Protein AF-A0A800CH00-F1 (afdb_monomer_lite)

Secondary structure (DSSP, 8-state):
-HHHHHHHHHHHHHHHHHHTT-TTSHHHHHHHHHHHHHHHHHHHHHHHHTHHHHHHTT---HHHHS-HHHHHHHHHHHHHHHHHHHHHHHHHTT-HHHHHHHHHHHHHHHHHHHHHHHHS--HHHHHHHHHHHHHHHHHHHHHHHHHHH-

Foldseek 3Di:
DCLVVQLVVLVVLLVVCVVVPRSPQPLSVLVSVLSSLLRLLQVLLVCLLVLVVCLVVVPPRPSVPDDLLVSLVSSLVSLVVSLVSLLVSCVSVVLPPLQNVVSNVLSVVLNVLSVVCNVPVDSVSSVVNNVSSVVSVVVNVVSSVVSVVD

Sequence (150 aa):
NIVIGGAAGSAAVLSGGAAVNAWQTPGVLMLALLLFVWTPTHFWSLAMMYRQDYQRADMPMLPARTRMRHSAFWVMLHTAVTGLAALALGIVAGLGWLYLLPVGALTAVWLWRNGRLLADPTPLRARSLFMFSNIYLMALLLLICLTTIL

Structure (mmCIF, N/CA/C/O backbone):
data_AF-A0A800CH00-F1
#
_entry.id   AF-A0A800CH00-F1
#
loop_
_atom_site.group_PDB
_atom_site.id
_atom_site.type_symbol
_atom_site.label_atom_id
_atom_site.label_alt_id
_atom_site.label_comp_id
_atom_site.label_asym_id
_atom_site.label_entity_id
_atom_site.label_seq_id
_atom_site.pdbx_PDB_ins_code
_atom_site.Cartn_x
_atom_site.Cartn_y
_atom_site.Cartn_z
_atom_site.occupancy
_atom_site.B_iso_or_equiv
_atom_site.auth_seq_id
_atom_site.auth_comp_id
_atom_site.auth_asym_id
_atom_site.auth_atom_id
_atom_site.pdbx_PDB_model_num
ATOM 1 N N . ASN A 1 1 ? -19.200 0.385 -2.239 1.00 73.69 1 ASN A N 1
ATOM 2 C CA . ASN A 1 1 ? -18.032 0.032 -1.392 1.00 73.69 1 ASN A CA 1
ATOM 3 C C . ASN A 1 1 ? -16.763 0.486 -2.113 1.00 73.69 1 ASN A C 1
ATOM 5 O O . ASN A 1 1 ? -16.757 0.501 -3.339 1.00 73.69 1 ASN A O 1
ATOM 9 N N . ILE A 1 2 ? -15.718 0.862 -1.377 1.00 84.31 2 ILE A N 1
ATOM 10 C CA . ILE A 1 2 ? -14.489 1.467 -1.903 1.00 84.31 2 ILE A CA 1
ATOM 11 C C . ILE A 1 2 ? -13.717 0.576 -2.881 1.00 84.31 2 ILE A C 1
ATOM 13 O O . ILE A 1 2 ? -12.998 1.104 -3.709 1.00 84.31 2 ILE A O 1
ATOM 17 N N . VAL A 1 3 ? -13.905 -0.747 -2.860 1.00 81.25 3 VAL A N 1
ATOM 18 C CA . VAL A 1 3 ? -13.266 -1.662 -3.826 1.00 81.25 3 VAL A CA 1
ATOM 19 C C . VAL A 1 3 ? -13.618 -1.285 -5.274 1.00 81.25 3 VAL A C 1
ATOM 21 O O . VAL A 1 3 ? -12.741 -1.237 -6.126 1.00 81.25 3 VAL A O 1
ATOM 24 N N . ILE A 1 4 ? -14.877 -0.911 -5.539 1.00 79.50 4 ILE A N 1
ATOM 25 C CA . ILE A 1 4 ? -15.312 -0.434 -6.865 1.00 79.50 4 ILE A CA 1
ATOM 26 C C . ILE A 1 4 ? -14.663 0.923 -7.183 1.00 79.50 4 ILE A C 1
ATOM 28 O O . ILE A 1 4 ? -14.176 1.139 -8.287 1.00 79.50 4 ILE A O 1
ATOM 32 N N . GLY A 1 5 ? -14.594 1.820 -6.193 1.00 78.12 5 GLY A N 1
ATOM 33 C CA . GLY A 1 5 ? -13.894 3.101 -6.327 1.00 78.12 5 GLY A CA 1
ATOM 34 C C . GLY A 1 5 ? -12.390 2.942 -6.570 1.00 78.12 5 GLY A C 1
ATOM 35 O O . GLY A 1 5 ? -11.809 3.720 -7.315 1.00 78.12 5 GLY A O 1
ATOM 36 N N . GLY A 1 6 ? -11.764 1.905 -6.012 1.00 80.75 6 GLY A N 1
ATOM 37 C CA . GLY A 1 6 ? -10.362 1.570 -6.246 1.00 80.75 6 GLY A CA 1
ATOM 38 C C . GLY A 1 6 ? -10.098 1.097 -7.664 1.00 80.75 6 GLY A C 1
ATOM 39 O O . GLY A 1 6 ? -9.065 1.448 -8.227 1.00 80.75 6 GLY A O 1
ATOM 40 N N . ALA A 1 7 ? -11.045 0.379 -8.278 1.00 82.94 7 ALA A N 1
ATOM 41 C CA . ALA A 1 7 ? -10.944 0.034 -9.695 1.00 82.94 7 ALA A CA 1
ATOM 42 C C . ALA A 1 7 ? -10.936 1.310 -10.552 1.00 82.94 7 ALA A C 1
ATOM 44 O O . ALA A 1 7 ? -10.045 1.487 -11.380 1.00 82.94 7 ALA A O 1
ATOM 45 N N . ALA A 1 8 ? -11.841 2.254 -10.272 1.00 83.06 8 ALA A N 1
ATOM 46 C CA . ALA A 1 8 ? -11.843 3.556 -10.939 1.00 83.06 8 ALA A CA 1
ATOM 47 C C . ALA A 1 8 ? -10.549 4.355 -10.676 1.00 83.06 8 ALA A C 1
ATOM 49 O O . ALA A 1 8 ? -9.997 4.945 -11.599 1.00 83.06 8 ALA A O 1
ATOM 50 N N . GLY A 1 9 ? -10.017 4.326 -9.449 1.00 80.81 9 GLY A N 1
ATOM 51 C CA . GLY A 1 9 ? -8.752 4.983 -9.101 1.00 80.81 9 GLY A CA 1
ATOM 52 C C . GLY A 1 9 ? -7.548 4.419 -9.862 1.00 80.81 9 GLY A C 1
ATOM 53 O O . GLY A 1 9 ? -6.709 5.179 -10.342 1.00 80.81 9 GLY A O 1
ATOM 54 N N . SER A 1 10 ? -7.488 3.097 -10.048 1.00 90.19 10 SER A N 1
ATOM 55 C CA . SER A 1 10 ? -6.419 2.451 -10.823 1.00 90.19 10 SER A CA 1
ATOM 56 C C . SER A 1 10 ? -6.427 2.826 -12.309 1.00 90.19 10 SER A C 1
ATOM 58 O O . SER A 1 10 ? -5.374 2.832 -12.947 1.00 90.19 10 SER A O 1
ATOM 60 N N . ALA A 1 11 ? -7.584 3.227 -12.851 1.00 91.50 11 ALA A N 1
ATOM 61 C CA . ALA A 1 11 ? -7.696 3.670 -14.236 1.00 91.50 11 ALA A CA 1
ATOM 62 C C . ALA A 1 11 ? -6.859 4.926 -14.522 1.00 91.50 11 ALA A C 1
ATOM 64 O O . ALA A 1 11 ? -6.416 5.100 -15.651 1.00 91.50 11 ALA A O 1
ATOM 65 N N . ALA A 1 12 ? -6.564 5.763 -13.518 1.00 91.69 12 ALA A N 1
ATOM 66 C CA . ALA A 1 12 ? -5.679 6.916 -13.695 1.00 91.69 12 ALA A CA 1
ATOM 67 C C . ALA A 1 12 ? -4.267 6.502 -14.155 1.00 91.69 12 ALA A C 1
ATOM 69 O O . ALA A 1 12 ? -3.688 7.152 -15.025 1.00 91.69 12 ALA A O 1
ATOM 70 N N . VAL A 1 13 ? -3.741 5.388 -13.631 1.00 95.06 13 VAL A N 1
ATOM 71 C CA . VAL A 1 13 ? -2.444 4.830 -14.050 1.00 95.06 13 VAL A CA 1
ATOM 72 C C . VAL A 1 13 ? -2.512 4.340 -15.497 1.00 95.06 13 VAL A C 1
ATOM 74 O O . VAL A 1 13 ? -1.618 4.630 -16.290 1.00 95.06 13 VAL A O 1
ATOM 77 N N . LEU A 1 14 ? -3.596 3.648 -15.861 1.00 95.81 14 LEU A N 1
ATOM 78 C CA . LEU A 1 14 ? -3.809 3.163 -17.228 1.00 95.81 14 LEU A CA 1
ATOM 79 C C . LEU A 1 14 ? -3.930 4.319 -18.225 1.00 95.81 14 LEU A C 1
ATOM 81 O O . LEU A 1 14 ? -3.302 4.271 -19.279 1.00 95.81 14 LEU A O 1
ATOM 85 N N . SER A 1 15 ? -4.669 5.374 -17.879 1.00 95.50 15 SER A N 1
ATOM 86 C CA . SER A 1 15 ? -4.789 6.590 -18.690 1.00 95.50 15 SER A CA 1
ATOM 87 C C . SER A 1 15 ? -3.441 7.289 -18.876 1.00 95.50 15 SER A C 1
ATOM 89 O O . SER A 1 15 ? -3.118 7.699 -19.989 1.00 95.50 15 SER A O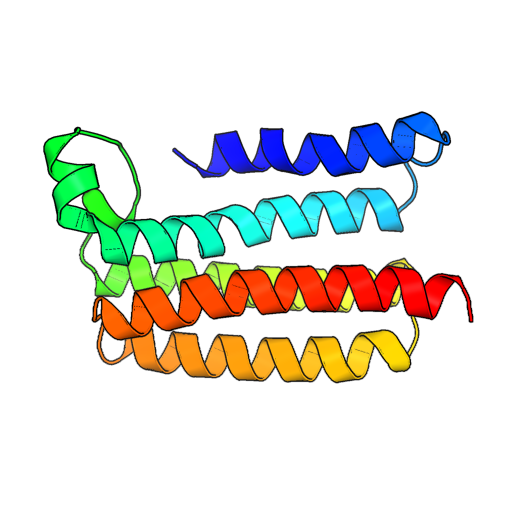 1
ATOM 91 N N . GLY A 1 16 ? -2.623 7.372 -17.820 1.00 94.56 16 GLY A N 1
ATOM 92 C CA . GLY A 1 16 ? -1.256 7.894 -17.912 1.00 94.56 16 GLY A CA 1
ATOM 93 C C . GLY A 1 16 ? -0.378 7.066 -18.855 1.00 94.56 16 GLY A C 1
ATOM 94 O O . GLY A 1 16 ? 0.303 7.621 -19.713 1.00 94.56 16 GLY A O 1
ATOM 95 N N . GLY A 1 17 ? -0.453 5.734 -18.765 1.00 95.38 17 GLY A N 1
ATOM 96 C CA . GLY A 1 17 ? 0.222 4.843 -19.709 1.00 95.38 17 GLY A CA 1
ATOM 97 C C . GLY A 1 17 ? -0.307 4.979 -21.140 1.00 95.38 17 GLY A C 1
ATOM 98 O O . GLY A 1 17 ? 0.472 4.939 -22.089 1.00 95.38 17 GLY A O 1
ATOM 99 N N . ALA A 1 18 ? -1.613 5.177 -21.321 1.00 96.44 18 ALA A N 1
ATOM 100 C CA . ALA A 1 18 ? -2.232 5.326 -22.637 1.00 96.44 18 ALA A CA 1
ATOM 101 C C . ALA A 1 18 ? -1.777 6.609 -23.342 1.00 96.44 18 ALA A C 1
ATOM 103 O O . ALA A 1 18 ? -1.542 6.576 -24.547 1.00 96.44 18 ALA A O 1
ATOM 104 N N . ALA A 1 19 ? -1.561 7.695 -22.592 1.00 97.25 19 ALA A N 1
ATOM 105 C CA . ALA A 1 19 ? -1.057 8.962 -23.124 1.00 97.25 19 ALA A CA 1
ATOM 106 C C . ALA A 1 19 ? 0.305 8.834 -23.836 1.00 97.25 19 ALA A C 1
ATOM 108 O O . ALA A 1 19 ? 0.620 9.642 -24.705 1.00 97.25 19 ALA A O 1
ATOM 109 N N . VAL A 1 20 ? 1.092 7.807 -23.498 1.00 96.06 20 VAL A N 1
ATOM 110 C CA . VAL A 1 20 ? 2.397 7.504 -24.110 1.00 96.06 20 VAL A CA 1
ATOM 111 C C . VAL A 1 20 ? 2.418 6.144 -24.827 1.00 96.06 20 VAL A C 1
ATOM 113 O O . VAL A 1 20 ? 3.485 5.592 -25.072 1.00 96.06 20 VAL A O 1
ATOM 116 N N . ASN A 1 21 ? 1.248 5.582 -25.164 1.00 95.94 21 ASN A N 1
ATOM 117 C CA . ASN A 1 21 ? 1.088 4.267 -25.812 1.00 95.94 21 ASN A CA 1
ATOM 118 C C . ASN A 1 21 ? 1.710 3.072 -25.052 1.00 95.94 21 ASN A C 1
ATOM 120 O O . ASN A 1 21 ? 2.013 2.040 -25.644 1.00 95.94 21 ASN A O 1
ATOM 124 N N . ALA A 1 22 ? 1.851 3.172 -23.729 1.00 94.38 22 ALA A N 1
ATOM 125 C CA . ALA A 1 22 ? 2.460 2.154 -22.867 1.00 94.38 22 ALA A CA 1
ATOM 126 C C . ALA A 1 22 ? 1.454 1.430 -21.949 1.00 94.38 22 ALA A C 1
ATOM 128 O O . ALA A 1 22 ? 1.858 0.689 -21.051 1.00 94.38 22 ALA A O 1
ATOM 129 N N . TRP A 1 23 ? 0.144 1.622 -22.140 1.00 94.12 23 TRP A N 1
ATOM 130 C CA . TRP A 1 23 ? -0.888 1.114 -21.221 1.00 94.12 23 TRP A CA 1
ATOM 131 C C . TRP A 1 23 ? -0.912 -0.414 -21.059 1.00 94.12 23 TRP A C 1
ATOM 133 O O . TRP A 1 23 ? -1.339 -0.906 -20.019 1.00 94.12 23 TRP A O 1
ATOM 143 N N . GLN A 1 24 ? -0.435 -1.158 -22.063 1.00 94.94 24 GLN A N 1
ATOM 144 C CA . GLN A 1 24 ? -0.350 -2.625 -22.036 1.00 94.94 24 GLN A CA 1
ATOM 145 C C . GLN A 1 24 ? 0.962 -3.148 -21.439 1.00 94.94 24 GLN A C 1
ATOM 147 O O . GLN A 1 24 ? 1.145 -4.359 -21.323 1.00 94.94 24 GLN A O 1
ATOM 152 N N . THR A 1 25 ? 1.906 -2.268 -21.093 1.00 95.81 25 THR A N 1
ATOM 153 C CA . THR A 1 25 ? 3.196 -2.718 -20.566 1.00 95.81 25 THR A CA 1
ATOM 154 C C . THR A 1 25 ? 3.009 -3.390 -19.202 1.00 95.81 25 THR A C 1
ATOM 156 O O . THR A 1 25 ? 2.211 -2.917 -18.383 1.00 95.81 25 THR A O 1
ATOM 159 N N . PRO A 1 26 ? 3.764 -4.465 -18.904 1.00 95.44 26 PRO A N 1
ATOM 160 C CA . PRO A 1 26 ? 3.655 -5.161 -17.624 1.00 95.44 26 PRO A CA 1
ATOM 161 C C . PRO A 1 26 ? 3.833 -4.240 -16.409 1.00 95.44 26 PRO A C 1
ATOM 163 O O . PRO A 1 26 ? 3.128 -4.397 -15.415 1.00 95.44 26 PRO A O 1
ATOM 166 N N . GLY A 1 27 ? 4.722 -3.244 -16.501 1.00 95.31 27 GLY A N 1
ATOM 167 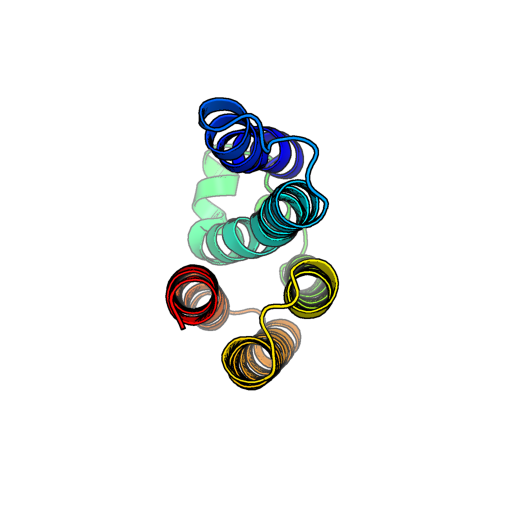C CA . GLY A 1 27 ? 4.944 -2.259 -15.440 1.00 95.31 27 GLY A CA 1
ATOM 168 C C . GLY A 1 27 ? 3.721 -1.378 -15.166 1.00 95.31 27 GLY A C 1
ATOM 169 O O . GLY A 1 27 ? 3.330 -1.225 -14.010 1.00 95.31 27 GLY A O 1
ATOM 170 N N . VAL A 1 28 ? 3.069 -0.849 -16.210 1.00 96.19 28 VAL A N 1
ATOM 171 C CA . VAL A 1 28 ? 1.863 -0.012 -16.063 1.00 96.19 28 VAL A CA 1
ATOM 172 C C . VAL A 1 28 ? 0.696 -0.823 -15.502 1.00 96.19 28 VAL A C 1
ATOM 174 O O . VAL A 1 28 ? 0.028 -0.372 -14.570 1.00 96.19 28 VAL A O 1
ATOM 177 N N . LEU A 1 29 ? 0.479 -2.035 -16.016 1.00 96.56 29 LEU A N 1
ATOM 178 C CA . LEU A 1 29 ? -0.573 -2.927 -15.525 1.00 96.56 29 LEU A CA 1
ATOM 179 C C . LEU A 1 29 ? -0.344 -3.319 -14.058 1.00 96.56 29 LEU A C 1
ATOM 181 O O . LEU A 1 29 ? -1.282 -3.305 -13.259 1.00 96.56 29 LEU A O 1
ATOM 185 N N . MET A 1 30 ? 0.903 -3.617 -13.682 1.00 96.69 30 MET A N 1
ATOM 186 C CA . MET A 1 30 ? 1.255 -3.962 -12.305 1.00 96.69 30 MET A CA 1
ATOM 187 C C . MET A 1 30 ? 1.112 -2.764 -11.360 1.00 96.69 30 MET A C 1
ATOM 189 O O . MET A 1 30 ? 0.608 -2.921 -10.249 1.00 96.69 30 MET A O 1
ATOM 193 N N . LEU A 1 31 ? 1.485 -1.557 -11.794 1.00 96.62 31 LEU A N 1
ATOM 194 C CA . LEU A 1 31 ? 1.270 -0.342 -11.008 1.00 96.62 31 LEU A CA 1
ATOM 195 C C . LEU A 1 31 ? -0.230 -0.049 -10.836 1.00 96.62 31 LEU A C 1
ATOM 197 O O . LEU A 1 31 ? -0.665 0.274 -9.733 1.00 96.62 31 LEU A O 1
ATOM 201 N N . ALA A 1 32 ? -1.047 -0.226 -11.878 1.00 96.56 32 ALA A N 1
ATOM 202 C CA . ALA A 1 32 ? -2.500 -0.086 -11.769 1.00 96.56 32 ALA A CA 1
ATOM 203 C C . ALA A 1 32 ? -3.086 -1.092 -10.760 1.00 96.56 32 ALA A C 1
ATOM 205 O O . ALA A 1 32 ? -3.858 -0.708 -9.876 1.00 96.56 32 ALA A O 1
ATOM 206 N N . LEU A 1 33 ? -2.658 -2.358 -10.825 1.00 95.81 33 LEU A N 1
ATOM 207 C CA . LEU A 1 33 ? -3.046 -3.389 -9.861 1.00 95.81 33 LEU A CA 1
ATOM 208 C C . LEU A 1 33 ? -2.621 -3.027 -8.431 1.00 95.81 33 LEU A C 1
ATOM 210 O O . LEU A 1 33 ? -3.413 -3.184 -7.501 1.00 95.81 33 LEU A O 1
ATOM 214 N N . LEU A 1 34 ? -1.404 -2.508 -8.250 1.00 96.62 34 LEU A N 1
ATOM 215 C CA . LEU A 1 34 ? -0.896 -2.042 -6.961 1.00 96.62 34 LEU A CA 1
ATOM 216 C C . LEU A 1 34 ? -1.800 -0.959 -6.369 1.00 96.62 34 LEU A C 1
ATOM 218 O O . LEU A 1 34 ? -2.209 -1.069 -5.213 1.00 96.62 34 LEU A O 1
ATOM 222 N N . LEU A 1 35 ? -2.152 0.060 -7.157 1.00 95.81 35 LEU A N 1
ATOM 223 C CA . LEU A 1 35 ? -3.047 1.137 -6.721 1.00 95.81 35 LEU A CA 1
ATOM 224 C C . LEU A 1 35 ? -4.436 0.598 -6.360 1.00 95.81 35 LEU A C 1
ATOM 226 O O . LEU A 1 35 ? -5.019 1.011 -5.351 1.00 95.81 35 LEU A O 1
ATOM 230 N N . PHE A 1 36 ? -4.945 -0.367 -7.129 1.00 95.56 36 PHE A N 1
ATOM 231 C CA . PHE A 1 36 ? -6.206 -1.036 -6.827 1.00 95.56 36 PHE A CA 1
ATOM 232 C C . PHE A 1 36 ? -6.175 -1.721 -5.453 1.00 95.56 36 PHE A C 1
ATOM 234 O O . PHE A 1 36 ? -7.042 -1.449 -4.621 1.00 95.56 36 PHE A O 1
ATOM 241 N N . VAL A 1 37 ? -5.167 -2.557 -5.174 1.00 94.94 37 VAL A N 1
ATOM 242 C CA . VAL A 1 37 ? -5.080 -3.302 -3.899 1.00 94.94 37 VAL A CA 1
ATOM 243 C C . VAL A 1 37 ? -4.687 -2.423 -2.706 1.00 94.94 37 VAL A C 1
ATOM 245 O O . VAL A 1 37 ? -5.107 -2.694 -1.576 1.00 94.94 37 VAL A O 1
ATOM 248 N N . TRP A 1 38 ? -3.950 -1.337 -2.947 1.00 96.44 38 TRP A N 1
ATOM 249 C CA . TRP A 1 38 ? -3.616 -0.328 -1.939 1.00 96.44 38 TRP A CA 1
ATOM 250 C C . TRP A 1 38 ? -4.860 0.428 -1.457 1.00 96.44 38 TRP A C 1
ATOM 252 O O . TRP A 1 38 ? -4.985 0.732 -0.265 1.00 96.44 38 TRP A O 1
ATOM 262 N N . THR A 1 39 ? -5.809 0.684 -2.363 1.00 95.50 39 THR A N 1
ATOM 263 C CA . THR A 1 39 ? -6.979 1.531 -2.102 1.00 95.50 39 THR A CA 1
ATOM 264 C C . THR A 1 39 ? -7.808 1.058 -0.890 1.00 95.50 39 THR A C 1
ATOM 266 O O . THR A 1 39 ? -8.037 1.867 0.016 1.00 95.50 39 THR A O 1
ATOM 269 N N . PRO A 1 40 ? -8.241 -0.219 -0.781 1.00 93.81 40 PRO A N 1
ATOM 270 C CA . PRO A 1 40 ? -8.958 -0.700 0.399 1.00 93.81 40 PRO A CA 1
ATOM 271 C C . PRO A 1 40 ? -8.193 -0.487 1.705 1.00 93.81 40 PRO A C 1
ATOM 273 O O . PRO A 1 40 ? -8.779 -0.025 2.680 1.00 93.81 40 PRO A O 1
ATOM 276 N N . THR A 1 41 ? -6.885 -0.754 1.722 1.00 92.81 41 THR A N 1
ATOM 277 C CA . THR A 1 41 ? -6.046 -0.568 2.915 1.00 92.81 41 THR A CA 1
ATOM 278 C C . THR A 1 41 ? -6.072 0.884 3.391 1.00 92.81 41 THR A C 1
ATOM 280 O O . THR A 1 41 ? -6.318 1.157 4.570 1.00 92.81 41 THR A O 1
ATOM 283 N N . HIS A 1 42 ? -5.863 1.817 2.462 1.00 95.38 42 HIS A N 1
ATOM 284 C CA . HIS A 1 42 ? -5.850 3.250 2.727 1.00 95.38 42 HIS A CA 1
ATOM 285 C C . HIS A 1 42 ? -7.202 3.734 3.270 1.00 95.38 42 HIS A C 1
ATOM 287 O O . HIS A 1 42 ? -7.294 4.238 4.394 1.00 95.38 42 HIS A O 1
ATOM 293 N N . PHE A 1 43 ? -8.284 3.506 2.530 1.00 95.75 43 PHE A N 1
ATOM 294 C CA . PHE A 1 43 ? -9.597 4.036 2.898 1.00 95.75 43 PHE A CA 1
ATOM 295 C C . PHE A 1 43 ? -10.247 3.316 4.077 1.00 95.75 43 PHE A C 1
ATOM 297 O O . PHE A 1 43 ? -10.961 3.949 4.853 1.00 95.75 43 PHE A O 1
ATOM 304 N N . TRP A 1 44 ? -10.011 2.017 4.275 1.00 96.25 44 TRP A N 1
ATOM 305 C CA . TRP A 1 44 ? -10.512 1.355 5.478 1.00 96.25 44 TRP A CA 1
ATOM 306 C C . TRP A 1 44 ? -9.786 1.843 6.729 1.00 96.25 44 TRP A C 1
ATOM 308 O O . TRP A 1 44 ? -10.440 2.021 7.752 1.00 96.25 44 TRP A O 1
ATOM 318 N N . SER A 1 45 ? -8.489 2.160 6.663 1.00 96.12 45 SER A N 1
ATOM 319 C CA . SER A 1 45 ? -7.808 2.790 7.804 1.00 96.12 45 SER A CA 1
ATOM 320 C C . SER A 1 45 ? -8.394 4.175 8.142 1.00 96.12 45 SER A C 1
ATOM 322 O O . SER A 1 45 ? -8.614 4.476 9.317 1.00 96.12 45 SER A O 1
ATOM 324 N N . LEU A 1 46 ? -8.775 4.967 7.131 1.00 96.50 46 LEU A N 1
ATOM 325 C CA . LEU A 1 46 ? -9.511 6.227 7.307 1.00 96.50 46 LEU A CA 1
ATOM 326 C C . LEU A 1 46 ? -10.894 5.999 7.935 1.00 96.50 46 LEU A C 1
ATOM 328 O O . LEU A 1 46 ? -11.280 6.674 8.889 1.00 96.50 46 LEU A O 1
ATOM 332 N N . ALA A 1 47 ? -11.631 5.010 7.437 1.00 96.00 47 ALA A N 1
ATOM 333 C CA . ALA A 1 47 ? -12.969 4.695 7.920 1.00 96.00 47 ALA A CA 1
ATOM 334 C C . ALA A 1 47 ? -12.988 4.088 9.325 1.00 96.00 47 ALA A C 1
ATOM 336 O O . ALA A 1 47 ? -13.989 4.201 10.027 1.00 96.00 47 ALA A O 1
ATOM 337 N N . MET A 1 48 ? -11.888 3.480 9.772 1.00 96.44 48 MET A N 1
ATOM 338 C CA . MET A 1 48 ? -11.713 3.098 11.174 1.00 96.44 48 MET A CA 1
ATOM 339 C C . MET A 1 48 ? -11.564 4.325 12.085 1.00 96.44 48 MET A C 1
ATOM 341 O O . MET A 1 48 ? -12.071 4.300 13.206 1.00 96.44 48 MET A O 1
ATOM 345 N N . MET A 1 49 ? -10.910 5.395 11.614 1.00 95.56 49 MET A N 1
ATOM 346 C CA . MET A 1 49 ? -10.760 6.653 12.359 1.00 95.56 49 MET A CA 1
ATOM 347 C C . MET A 1 49 ? -12.088 7.414 12.462 1.00 95.56 49 MET A C 1
ATOM 349 O O . MET A 1 49 ? -12.469 7.815 13.557 1.00 95.56 49 MET A O 1
ATOM 353 N N . TYR A 1 50 ? -12.823 7.537 11.355 1.00 95.44 50 TYR A N 1
ATOM 354 C CA . TYR A 1 50 ? -14.111 8.248 11.289 1.00 95.44 50 TYR A CA 1
ATOM 355 C C . TYR A 1 50 ? -15.322 7.313 11.338 1.00 95.44 50 TYR A C 1
ATOM 357 O O . TYR A 1 50 ? -16.358 7.564 10.723 1.00 95.44 50 TYR A O 1
ATOM 365 N N . ARG A 1 51 ? -15.203 6.191 12.056 1.00 94.75 51 ARG A N 1
ATOM 366 C CA . ARG A 1 51 ? -16.217 5.128 12.044 1.00 94.75 51 ARG A CA 1
ATOM 367 C C . ARG A 1 51 ? -17.621 5.638 12.363 1.00 94.75 51 ARG A C 1
ATOM 369 O O . ARG A 1 51 ? -18.568 5.237 11.695 1.00 94.75 51 ARG A O 1
ATOM 376 N N . GLN A 1 52 ? -17.749 6.487 13.382 1.00 94.62 52 GLN A N 1
ATOM 377 C CA . GLN A 1 52 ? -19.046 7.014 13.813 1.00 94.62 52 GLN A CA 1
ATOM 378 C C . GLN A 1 52 ? -19.673 7.913 12.745 1.00 94.62 52 GLN A C 1
ATOM 380 O O . GLN A 1 52 ? -20.873 7.823 12.512 1.00 94.62 52 GLN A O 1
ATOM 385 N N . ASP A 1 53 ? -18.874 8.723 12.053 1.00 95.69 53 ASP A N 1
ATOM 386 C CA . ASP A 1 53 ? -19.371 9.608 10.999 1.00 95.69 53 ASP A CA 1
ATOM 387 C C . ASP A 1 53 ? -19.826 8.807 9.776 1.00 95.69 53 ASP A C 1
ATOM 389 O O . ASP A 1 53 ? -20.914 9.046 9.257 1.00 95.69 53 ASP A O 1
ATOM 393 N N . TYR A 1 54 ? -19.074 7.769 9.385 1.00 94.75 54 TYR A N 1
ATOM 394 C CA . TYR A 1 54 ? -19.508 6.842 8.333 1.00 94.75 54 TYR A CA 1
ATOM 395 C C . TYR A 1 54 ? -20.789 6.082 8.708 1.00 94.75 54 TYR A C 1
ATOM 397 O O . TYR A 1 54 ? -21.616 5.828 7.836 1.00 94.75 54 TYR A O 1
ATOM 405 N N . GLN A 1 55 ? -20.975 5.734 9.987 1.00 94.62 55 GLN A N 1
ATOM 406 C CA . GLN A 1 55 ? -22.214 5.116 10.475 1.00 94.62 55 GLN A CA 1
ATOM 407 C C . GLN A 1 55 ? -23.395 6.092 10.445 1.00 94.62 55 GLN A C 1
ATOM 409 O O . GLN A 1 55 ? -24.473 5.713 9.999 1.00 94.62 55 GLN A O 1
ATOM 414 N N . ARG A 1 56 ? -23.196 7.342 10.884 1.00 96.06 56 ARG A N 1
ATOM 415 C CA . ARG A 1 56 ? -24.227 8.397 10.871 1.00 96.06 56 ARG A CA 1
ATOM 416 C C . ARG A 1 56 ? -24.664 8.768 9.458 1.00 96.06 56 ARG A C 1
ATOM 418 O O . ARG A 1 56 ? -25.843 9.005 9.236 1.00 96.06 56 ARG A O 1
ATOM 425 N N . ALA A 1 57 ? -23.725 8.795 8.516 1.00 94.25 57 ALA A N 1
ATOM 426 C CA . ALA A 1 57 ? -23.992 9.064 7.106 1.00 94.25 57 ALA A CA 1
ATOM 427 C C . ALA A 1 57 ? -24.522 7.838 6.334 1.00 94.25 57 ALA A C 1
ATOM 429 O O . ALA A 1 57 ? -24.653 7.901 5.116 1.00 94.25 57 ALA A O 1
ATOM 430 N N . ASP A 1 58 ? -24.755 6.709 7.015 1.00 92.00 58 ASP A N 1
ATOM 431 C CA . ASP A 1 58 ? -25.169 5.420 6.440 1.00 92.00 58 ASP A CA 1
ATOM 432 C C . ASP A 1 58 ? -24.263 4.901 5.299 1.00 92.00 58 ASP A C 1
ATOM 434 O O . ASP A 1 58 ? -24.625 4.044 4.490 1.00 92.00 58 ASP A O 1
ATOM 438 N N . MET A 1 59 ? -23.014 5.366 5.261 1.00 90.44 59 MET A N 1
ATOM 439 C CA . MET A 1 59 ? -22.069 5.052 4.197 1.00 90.44 59 MET A CA 1
ATOM 440 C C . MET A 1 59 ? -21.530 3.618 4.354 1.00 90.44 59 MET A C 1
ATOM 442 O O . MET A 1 59 ? -20.952 3.275 5.393 1.00 90.44 59 MET A O 1
ATOM 446 N N . PRO A 1 60 ? -21.660 2.746 3.332 1.00 89.06 60 PRO A N 1
ATOM 447 C CA . PRO A 1 60 ? -21.360 1.318 3.442 1.00 89.06 60 PRO A CA 1
ATOM 448 C C . PRO A 1 60 ? -19.854 1.028 3.331 1.00 89.06 60 PRO A C 1
ATOM 450 O O . PRO A 1 60 ? -19.377 0.422 2.366 1.00 89.06 60 PRO A O 1
ATOM 453 N N . MET A 1 61 ? -19.089 1.466 4.331 1.00 92.75 61 MET A N 1
ATOM 454 C CA . MET A 1 61 ? -17.679 1.114 4.499 1.00 92.75 61 MET A CA 1
ATOM 455 C C . MET A 1 61 ? -17.523 -0.072 5.453 1.00 92.75 61 MET A C 1
ATOM 457 O O . MET A 1 61 ? -18.206 -0.142 6.475 1.00 92.75 61 MET A O 1
ATOM 461 N N . LEU A 1 62 ? -16.592 -0.987 5.152 1.00 93.81 62 LEU A N 1
ATOM 462 C CA . LEU A 1 62 ? -16.341 -2.184 5.968 1.00 93.81 62 LEU A CA 1
ATOM 463 C C . LEU A 1 62 ? -16.191 -1.841 7.470 1.00 93.81 62 LEU A C 1
ATOM 465 O O . LEU A 1 62 ? -16.925 -2.415 8.277 1.00 93.81 62 LEU A O 1
ATOM 469 N N . PRO A 1 63 ? -15.382 -0.837 7.876 1.00 93.62 63 PRO A N 1
ATOM 470 C CA . PRO A 1 63 ? -15.245 -0.488 9.290 1.00 93.62 63 PRO A CA 1
ATOM 471 C C . PRO A 1 63 ? -16.496 0.088 9.953 1.00 93.62 63 PRO A C 1
ATOM 473 O O . PRO A 1 63 ? -16.630 -0.017 11.171 1.00 93.62 63 PRO A O 1
ATOM 476 N N . ALA A 1 64 ? -17.423 0.656 9.181 1.00 94.12 64 ALA A N 1
ATOM 477 C CA . ALA A 1 64 ? -18.685 1.172 9.699 1.00 94.12 64 ALA A CA 1
ATOM 478 C C . ALA A 1 64 ? -19.666 0.041 10.049 1.00 94.12 64 ALA A C 1
ATOM 480 O O . ALA A 1 64 ? -20.458 0.179 10.983 1.00 94.12 64 ALA A O 1
ATOM 481 N N . ARG A 1 65 ? -19.589 -1.099 9.352 1.00 93.12 65 ARG A N 1
ATOM 482 C CA . ARG A 1 65 ? -20.552 -2.206 9.483 1.00 93.12 65 ARG A CA 1
ATOM 483 C C . ARG A 1 65 ? -20.016 -3.426 10.240 1.00 93.12 65 ARG A C 1
ATOM 485 O O . ARG A 1 65 ? -20.808 -4.273 10.636 1.00 93.12 65 ARG A O 1
ATOM 492 N N . THR A 1 66 ? -18.706 -3.532 10.483 1.00 94.06 66 THR A N 1
ATOM 493 C CA . THR A 1 66 ? -18.110 -4.693 11.176 1.00 94.06 66 THR A CA 1
ATOM 494 C C . THR A 1 66 ? -17.411 -4.337 12.487 1.00 94.06 66 THR A C 1
ATOM 496 O O . THR A 1 66 ? -17.196 -3.173 12.823 1.00 94.06 66 THR A O 1
ATOM 499 N N . ARG A 1 67 ? -17.037 -5.359 13.271 1.00 94.81 67 ARG A N 1
ATOM 500 C CA . ARG A 1 67 ? -16.202 -5.184 14.471 1.00 94.81 67 ARG A CA 1
ATOM 501 C C . ARG A 1 67 ? -14.833 -4.625 14.079 1.00 94.81 67 ARG A C 1
ATOM 503 O O . ARG A 1 67 ? -14.255 -5.059 13.087 1.00 94.81 67 ARG A O 1
ATOM 510 N N . MET A 1 68 ? -14.275 -3.737 14.903 1.00 95.00 68 MET A N 1
ATOM 511 C CA . MET A 1 68 ? -13.022 -3.038 14.588 1.00 95.00 68 MET A CA 1
ATOM 512 C C . MET A 1 68 ? -11.844 -3.996 14.350 1.00 95.00 68 MET A C 1
ATOM 514 O O . MET A 1 68 ? -11.060 -3.796 13.431 1.00 95.00 68 MET A O 1
ATOM 518 N N . ARG A 1 69 ? -11.766 -5.089 15.121 1.00 95.81 69 ARG A N 1
ATOM 519 C CA . ARG A 1 69 ? -10.742 -6.131 14.948 1.00 95.81 69 ARG A CA 1
ATOM 520 C C . ARG A 1 69 ? -10.872 -6.891 13.622 1.00 95.81 69 ARG A C 1
ATOM 522 O O . ARG A 1 69 ? -9.863 -7.223 13.017 1.00 95.81 69 ARG A O 1
ATOM 529 N N . HIS A 1 70 ? -12.099 -7.131 13.153 1.00 96.62 70 HIS A N 1
ATOM 530 C CA . HIS A 1 70 ? -12.335 -7.755 11.847 1.00 96.62 70 HIS A CA 1
ATOM 531 C C . HIS A 1 70 ? -11.909 -6.816 10.713 1.00 96.62 70 HIS A C 1
ATOM 533 O O . HIS A 1 70 ? -11.207 -7.230 9.799 1.00 96.62 70 HIS A O 1
ATOM 539 N N . SER A 1 71 ? -12.243 -5.529 10.818 1.00 96.44 71 SER A N 1
ATOM 540 C CA . SER A 1 71 ? -11.772 -4.509 9.878 1.00 96.44 71 SER A CA 1
ATOM 541 C C . SER A 1 71 ? -10.244 -4.420 9.856 1.00 96.44 71 SER A C 1
ATOM 543 O O . SER A 1 71 ? -9.652 -4.410 8.784 1.00 96.44 71 SER A O 1
ATOM 545 N N . ALA A 1 72 ? -9.599 -4.431 11.029 1.00 97.19 72 ALA A N 1
ATOM 546 C CA . ALA A 1 72 ? -8.141 -4.420 11.150 1.00 97.19 72 ALA A CA 1
ATOM 547 C C . ALA A 1 72 ? -7.483 -5.631 10.468 1.00 97.19 72 ALA A C 1
ATOM 549 O O . ALA A 1 72 ? -6.450 -5.480 9.824 1.00 97.19 72 ALA A O 1
ATOM 550 N N . PHE A 1 73 ? -8.090 -6.819 10.565 1.00 97.75 73 PHE A N 1
ATOM 551 C CA . PHE A 1 73 ? -7.606 -8.011 9.864 1.00 97.75 73 PHE A CA 1
ATOM 552 C C . PHE A 1 73 ? -7.630 -7.819 8.344 1.00 97.75 73 PHE A C 1
ATOM 554 O O . PHE A 1 73 ? -6.638 -8.088 7.671 1.00 97.75 73 PHE A O 1
ATOM 561 N N . TRP A 1 74 ? -8.732 -7.294 7.804 1.00 96.69 74 TRP A N 1
ATOM 562 C CA . TRP A 1 74 ? -8.848 -7.028 6.370 1.00 96.69 74 TRP A CA 1
ATOM 563 C C . TRP A 1 74 ? -7.879 -5.952 5.881 1.00 96.69 74 TRP A C 1
ATOM 565 O O . TRP A 1 74 ? -7.309 -6.109 4.800 1.00 96.69 74 TRP A O 1
ATOM 575 N N . VAL A 1 75 ? -7.644 -4.907 6.683 1.00 97.00 75 VAL A N 1
ATOM 576 C CA . VAL A 1 75 ? -6.604 -3.898 6.417 1.00 97.00 75 VAL A CA 1
ATOM 577 C C . VAL A 1 75 ? -5.221 -4.554 6.391 1.00 97.00 75 VAL A C 1
ATOM 579 O O . VAL A 1 75 ? -4.454 -4.305 5.464 1.00 97.00 75 VAL A O 1
ATOM 582 N N . MET A 1 76 ? -4.910 -5.440 7.341 1.00 97.81 76 MET A N 1
ATOM 583 C CA . MET A 1 76 ? -3.631 -6.158 7.370 1.00 97.81 76 MET A CA 1
ATOM 584 C C . MET A 1 76 ? -3.449 -7.068 6.151 1.00 97.81 76 MET A C 1
ATOM 586 O O . MET A 1 76 ? -2.385 -7.049 5.534 1.00 97.81 76 MET A O 1
ATOM 590 N N . LEU A 1 77 ? -4.484 -7.821 5.769 1.00 97.81 77 LEU A N 1
ATOM 591 C CA . LEU A 1 77 ? -4.444 -8.695 4.597 1.00 97.81 77 LEU A CA 1
ATOM 592 C C . LEU A 1 77 ? -4.195 -7.894 3.312 1.00 97.81 77 LEU A C 1
ATOM 594 O O . LEU A 1 77 ? -3.300 -8.233 2.543 1.00 97.81 77 LEU A O 1
ATOM 598 N N . HIS A 1 78 ? -4.930 -6.798 3.103 1.00 96.75 78 HIS A N 1
ATOM 599 C CA . HIS A 1 78 ? -4.735 -5.955 1.921 1.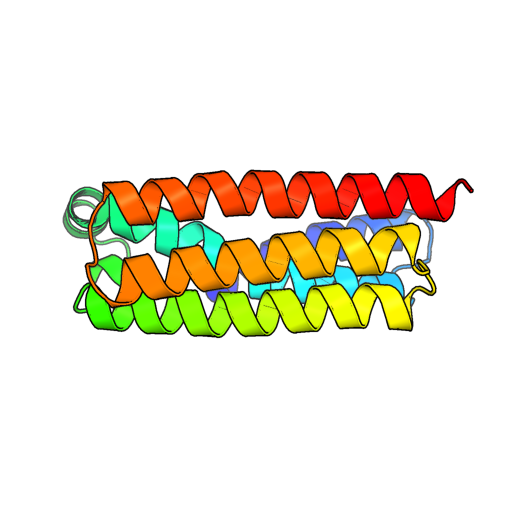00 96.75 78 HIS A CA 1
ATOM 600 C C . HIS A 1 78 ? -3.392 -5.216 1.959 1.00 96.75 78 HIS A C 1
ATOM 602 O O . HIS A 1 78 ? -2.774 -5.043 0.911 1.00 96.75 78 HIS A O 1
ATOM 608 N N . THR A 1 79 ? -2.884 -4.859 3.144 1.00 97.94 79 THR A N 1
ATOM 609 C CA . THR A 1 79 ? -1.520 -4.325 3.300 1.00 97.94 79 THR A CA 1
ATOM 610 C C . THR A 1 79 ? -0.484 -5.335 2.812 1.00 97.94 79 THR A C 1
ATOM 612 O O . THR A 1 79 ? 0.414 -4.972 2.058 1.00 97.94 79 THR A O 1
ATOM 615 N N . ALA A 1 80 ? -0.612 -6.604 3.211 1.00 98.38 80 ALA A N 1
ATOM 616 C CA . ALA A 1 80 ? 0.306 -7.661 2.795 1.00 98.38 80 ALA A CA 1
ATOM 617 C C . ALA A 1 80 ? 0.259 -7.881 1.279 1.00 98.38 80 ALA A C 1
ATOM 619 O O . ALA A 1 80 ? 1.304 -7.892 0.633 1.00 98.38 80 ALA A O 1
ATOM 620 N N . VAL A 1 81 ? -0.943 -7.962 0.699 1.00 98.12 81 VAL A N 1
ATOM 621 C CA . VAL A 1 81 ? -1.124 -8.077 -0.757 1.00 98.12 81 VAL A CA 1
ATOM 622 C C . VAL A 1 81 ? -0.537 -6.867 -1.489 1.00 98.12 81 VAL A C 1
ATOM 624 O O . VAL A 1 81 ? 0.149 -7.036 -2.491 1.00 98.12 81 VAL A O 1
ATOM 627 N N . THR A 1 82 ? -0.735 -5.656 -0.963 1.00 98.12 82 THR A N 1
ATOM 628 C CA . THR A 1 82 ? -0.150 -4.428 -1.526 1.00 98.12 82 THR A CA 1
ATOM 629 C C . THR A 1 82 ? 1.374 -4.468 -1.486 1.00 98.12 82 THR A C 1
ATOM 631 O O . THR A 1 82 ? 2.018 -4.143 -2.477 1.00 98.12 82 THR A O 1
ATOM 634 N N . GLY A 1 83 ? 1.959 -4.904 -0.370 1.00 98.31 83 GLY A N 1
ATOM 635 C CA . GLY A 1 83 ? 3.403 -5.068 -0.235 1.00 98.31 83 GLY A CA 1
ATOM 636 C C . GLY A 1 83 ? 3.983 -6.073 -1.230 1.00 98.31 83 GLY A C 1
ATOM 637 O O . GLY A 1 83 ? 4.994 -5.797 -1.871 1.00 98.31 83 GLY A O 1
ATOM 638 N N . LEU A 1 84 ? 3.313 -7.215 -1.415 1.00 98.31 84 LEU A N 1
ATOM 639 C CA .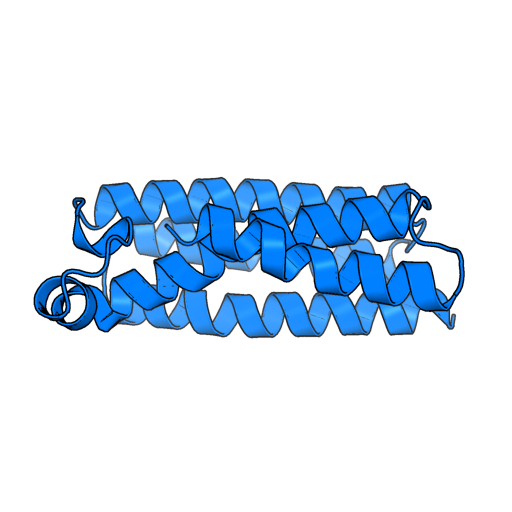 LEU A 1 84 ? 3.703 -8.210 -2.416 1.00 98.31 84 LEU A CA 1
ATOM 640 C C . LEU A 1 84 ? 3.599 -7.650 -3.840 1.00 98.31 84 LEU A C 1
ATOM 642 O O . LEU A 1 84 ? 4.529 -7.823 -4.622 1.00 98.31 84 LEU A O 1
ATOM 646 N N . ALA A 1 85 ? 2.518 -6.932 -4.159 1.00 98.12 85 ALA A N 1
ATOM 647 C CA . ALA A 1 85 ? 2.354 -6.267 -5.451 1.00 98.12 85 ALA A CA 1
ATOM 648 C C . ALA A 1 85 ? 3.441 -5.203 -5.692 1.00 98.12 85 ALA A C 1
ATOM 650 O O . ALA A 1 85 ? 3.969 -5.102 -6.796 1.00 98.12 85 ALA A O 1
ATOM 651 N N . ALA A 1 86 ? 3.833 -4.456 -4.657 1.00 98.31 86 ALA A N 1
ATOM 652 C CA . ALA A 1 86 ? 4.904 -3.464 -4.730 1.00 98.31 86 ALA A CA 1
ATOM 653 C C . ALA A 1 86 ? 6.275 -4.079 -5.011 1.00 98.31 86 ALA A C 1
ATOM 655 O O . ALA A 1 86 ? 7.028 -3.540 -5.823 1.00 98.31 86 ALA A O 1
ATOM 656 N N . LEU A 1 87 ? 6.592 -5.215 -4.390 1.00 98.31 87 LEU A N 1
ATOM 657 C CA . LEU A 1 87 ? 7.824 -5.953 -4.674 1.00 98.31 87 LEU A CA 1
ATOM 658 C C . LEU A 1 87 ? 7.786 -6.593 -6.068 1.00 98.31 87 LEU A C 1
ATOM 660 O O . LEU A 1 87 ? 8.761 -6.495 -6.811 1.00 98.31 87 LEU A O 1
ATOM 664 N N . ALA A 1 88 ? 6.648 -7.178 -6.451 1.00 98.12 88 ALA A N 1
ATOM 665 C CA . ALA A 1 88 ? 6.443 -7.736 -7.785 1.00 98.12 88 ALA A CA 1
ATOM 666 C C . ALA A 1 88 ? 6.603 -6.670 -8.878 1.00 98.12 88 ALA A C 1
ATOM 668 O O . ALA A 1 88 ? 7.242 -6.945 -9.890 1.00 98.12 88 ALA A O 1
ATOM 669 N N . LEU A 1 89 ? 6.112 -5.444 -8.657 1.00 97.75 89 LEU A N 1
ATOM 670 C CA . LEU A 1 89 ? 6.336 -4.310 -9.556 1.00 97.75 89 LEU A CA 1
ATOM 671 C C . LEU A 1 89 ? 7.827 -4.045 -9.779 1.00 97.75 89 LEU A C 1
ATOM 673 O O . LEU A 1 89 ? 8.243 -3.892 -10.922 1.00 97.75 89 LEU A O 1
ATOM 677 N N . GLY A 1 90 ? 8.633 -4.048 -8.715 1.00 97.06 90 GLY A N 1
ATOM 678 C CA . GLY A 1 90 ? 10.079 -3.842 -8.824 1.00 97.06 90 GLY A CA 1
ATOM 679 C C . GLY A 1 90 ? 10.781 -4.891 -9.686 1.00 97.06 90 GLY A C 1
ATOM 680 O O . GLY A 1 90 ? 11.704 -4.555 -10.423 1.00 97.06 90 GLY A O 1
ATOM 681 N N . ILE A 1 91 ? 10.310 -6.139 -9.637 1.00 96.62 91 ILE A N 1
ATOM 682 C CA . ILE A 1 91 ? 10.830 -7.242 -10.457 1.00 96.62 91 ILE A CA 1
ATOM 683 C C . ILE A 1 91 ? 10.340 -7.114 -11.906 1.00 96.62 91 ILE A C 1
ATOM 685 O O . ILE A 1 91 ? 11.145 -7.135 -12.831 1.00 96.62 91 ILE A O 1
ATOM 689 N N . VAL A 1 92 ? 9.029 -6.949 -12.108 1.00 96.31 92 VAL A N 1
ATOM 690 C CA . VAL A 1 92 ? 8.386 -6.903 -13.434 1.00 96.31 92 VAL A CA 1
ATOM 691 C C . VAL A 1 92 ? 8.828 -5.688 -14.249 1.00 96.31 92 VAL A C 1
ATOM 693 O O . VAL A 1 92 ? 8.990 -5.796 -15.461 1.00 96.31 92 VAL A O 1
ATOM 696 N N . ALA A 1 93 ? 9.025 -4.541 -13.600 1.00 94.44 93 ALA A N 1
ATOM 697 C CA . ALA A 1 93 ? 9.467 -3.308 -14.246 1.00 94.44 93 ALA A CA 1
ATOM 698 C C . ALA A 1 93 ? 10.995 -3.113 -14.216 1.00 94.44 93 ALA A C 1
ATOM 700 O O . ALA A 1 93 ? 11.475 -2.096 -14.704 1.00 94.44 93 ALA A O 1
ATOM 701 N N . GLY A 1 94 ? 11.763 -4.058 -13.655 1.00 94.56 94 GLY A N 1
ATOM 702 C CA . GLY A 1 94 ? 13.228 -3.999 -13.660 1.00 94.56 94 GLY A CA 1
ATOM 703 C C . GLY A 1 94 ? 13.831 -2.836 -12.860 1.00 94.56 94 GLY A C 1
ATOM 704 O O . GLY A 1 94 ? 14.913 -2.372 -13.195 1.00 94.56 94 GLY A O 1
ATOM 705 N N . LEU A 1 95 ? 13.167 -2.373 -11.795 1.00 95.75 95 LEU A N 1
ATOM 706 C CA . LEU A 1 95 ? 13.551 -1.162 -11.040 1.00 95.75 95 LEU A CA 1
ATOM 707 C C . LEU A 1 95 ? 14.796 -1.342 -10.145 1.00 95.75 95 LEU A C 1
ATOM 709 O O . LEU A 1 95 ? 15.293 -0.393 -9.539 1.00 95.75 95 LEU A O 1
ATOM 713 N N . GLY A 1 96 ? 15.290 -2.576 -10.022 1.00 95.69 96 GLY A N 1
ATOM 714 C CA . GLY A 1 96 ? 16.528 -2.896 -9.317 1.00 95.69 96 GLY A CA 1
ATOM 715 C C . GLY A 1 96 ? 16.489 -2.687 -7.797 1.00 95.69 96 GLY A C 1
ATOM 716 O O . GLY A 1 96 ? 15.453 -2.449 -7.168 1.00 95.69 96 GLY A O 1
ATOM 717 N N . TRP A 1 97 ? 17.663 -2.811 -7.175 1.00 97.00 97 TRP A N 1
ATOM 718 C CA . TRP A 1 97 ? 17.812 -2.806 -5.714 1.00 97.00 97 TRP A CA 1
ATOM 719 C C . TRP A 1 97 ? 17.515 -1.453 -5.068 1.00 97.00 97 TRP A C 1
ATOM 721 O O . TRP A 1 97 ? 17.044 -1.418 -3.930 1.00 97.00 97 TRP A O 1
ATOM 731 N N . LEU A 1 98 ? 17.739 -0.359 -5.803 1.00 96.12 98 LEU A N 1
ATOM 732 C CA . LEU A 1 98 ? 17.430 0.998 -5.351 1.00 96.12 98 LEU A CA 1
ATOM 733 C C . LEU A 1 98 ? 15.930 1.197 -5.094 1.00 96.12 98 LEU A C 1
ATOM 735 O O . LEU A 1 98 ? 15.572 1.983 -4.224 1.00 96.12 98 LEU A O 1
ATOM 739 N N . TYR A 1 99 ? 15.063 0.448 -5.779 1.00 97.94 99 TYR A N 1
ATOM 740 C CA . TYR A 1 99 ? 13.630 0.403 -5.494 1.00 97.94 99 TYR A CA 1
ATOM 741 C C . TYR A 1 99 ? 13.280 -0.703 -4.482 1.00 97.94 99 TYR A C 1
ATOM 743 O O . TYR A 1 99 ? 12.593 -0.447 -3.490 1.00 97.94 99 TYR A O 1
ATOM 751 N N . LEU A 1 100 ? 13.762 -1.935 -4.697 1.00 98.06 100 LEU A N 1
ATOM 752 C CA . LEU A 1 100 ? 13.323 -3.113 -3.931 1.00 98.06 100 LEU A CA 1
ATOM 753 C C . LEU A 1 100 ? 13.640 -3.025 -2.431 1.00 98.06 100 LEU A C 1
ATOM 755 O O . LEU A 1 100 ? 12.792 -3.377 -1.608 1.00 98.06 100 LEU A O 1
ATOM 759 N N . LEU A 1 101 ? 14.834 -2.550 -2.062 1.00 98.00 101 LEU A N 1
ATOM 760 C CA . LEU A 1 101 ? 15.261 -2.481 -0.661 1.00 98.00 101 LEU A CA 1
ATOM 761 C C . LEU A 1 101 ? 14.418 -1.498 0.175 1.00 98.00 101 LEU A C 1
ATOM 763 O O . LEU A 1 101 ? 13.840 -1.929 1.180 1.00 98.00 101 LEU A O 1
ATOM 767 N N . PRO A 1 102 ? 14.286 -0.209 -0.201 1.00 98.25 102 PRO A N 1
ATOM 768 C CA . PRO A 1 102 ? 13.469 0.724 0.570 1.00 98.25 102 PRO A CA 1
ATOM 769 C C . PRO A 1 102 ? 11.982 0.352 0.556 1.00 98.25 102 PRO A C 1
ATOM 771 O O . PRO A 1 102 ? 11.334 0.447 1.599 1.00 98.25 102 PRO A O 1
ATOM 774 N N . VAL A 1 103 ? 11.434 -0.135 -0.564 1.00 98.50 103 VAL A N 1
ATOM 775 C CA . VAL A 1 103 ? 10.030 -0.587 -0.623 1.00 98.50 103 VAL A CA 1
ATOM 776 C C . VAL A 1 103 ? 9.798 -1.796 0.284 1.00 98.50 103 VAL A C 1
ATOM 778 O O . VAL A 1 103 ? 8.800 -1.837 1.011 1.00 98.50 103 VAL A O 1
ATOM 781 N N . GLY A 1 104 ? 10.730 -2.750 0.320 1.00 98.50 104 GLY A N 1
ATOM 782 C CA . GLY A 1 104 ? 10.686 -3.879 1.250 1.00 98.50 104 GLY A CA 1
ATOM 783 C C . GLY A 1 104 ? 10.706 -3.429 2.713 1.00 98.50 104 GLY A C 1
ATOM 784 O O . GLY A 1 104 ? 9.852 -3.844 3.500 1.00 98.50 104 GLY A O 1
ATOM 785 N N . ALA A 1 105 ? 11.610 -2.512 3.068 1.00 98.56 105 ALA A N 1
ATOM 786 C CA . ALA A 1 105 ? 11.705 -1.964 4.421 1.00 98.56 105 ALA A CA 1
ATOM 787 C C . ALA A 1 105 ? 10.428 -1.211 4.838 1.00 98.56 105 ALA A C 1
ATOM 789 O O . ALA A 1 105 ? 9.879 -1.451 5.918 1.00 98.56 105 ALA A O 1
ATOM 790 N N . LEU A 1 106 ? 9.902 -0.348 3.963 1.00 98.50 106 LEU A N 1
ATOM 791 C CA . LEU A 1 106 ? 8.651 0.374 4.198 1.00 98.50 106 LEU A CA 1
ATOM 792 C C . LEU A 1 106 ? 7.467 -0.588 4.368 1.00 98.50 106 LEU A C 1
ATOM 794 O O . LEU A 1 106 ? 6.621 -0.376 5.240 1.00 98.50 106 LEU A O 1
ATOM 798 N N . THR A 1 107 ? 7.431 -1.671 3.589 1.00 98.44 107 THR A N 1
ATOM 799 C CA . THR A 1 107 ? 6.391 -2.707 3.679 1.00 98.44 107 THR A CA 1
ATOM 800 C C . THR A 1 107 ? 6.444 -3.421 5.027 1.00 98.44 107 THR A C 1
ATOM 802 O O . THR A 1 107 ? 5.412 -3.574 5.684 1.00 98.44 107 THR A O 1
ATOM 805 N N . ALA A 1 108 ? 7.639 -3.796 5.491 1.00 98.50 108 ALA A N 1
ATOM 806 C CA . ALA A 1 108 ? 7.825 -4.430 6.795 1.00 98.50 108 ALA A CA 1
ATOM 807 C C . ALA A 1 108 ? 7.354 -3.522 7.946 1.00 98.50 108 ALA A C 1
ATOM 809 O O . ALA A 1 108 ? 6.616 -3.965 8.831 1.00 98.50 108 ALA A O 1
ATOM 810 N N . VAL A 1 109 ? 7.698 -2.229 7.902 1.00 98.44 109 VAL A N 1
ATOM 811 C CA . VAL A 1 109 ? 7.219 -1.242 8.885 1.00 98.44 109 VAL A CA 1
ATOM 812 C C . VAL A 1 109 ? 5.694 -1.111 8.838 1.00 98.44 109 VAL A C 1
ATOM 814 O O . VAL A 1 109 ? 5.049 -1.037 9.890 1.00 98.44 109 VAL A O 1
ATOM 817 N N . TRP A 1 110 ? 5.094 -1.111 7.645 1.00 97.81 110 TRP A N 1
ATOM 818 C CA . TRP A 1 110 ? 3.641 -1.016 7.500 1.00 97.81 110 TRP A CA 1
ATOM 819 C C . TRP A 1 110 ? 2.915 -2.225 8.096 1.00 97.81 110 TRP A C 1
ATOM 821 O O . TRP A 1 110 ? 1.912 -2.068 8.801 1.00 97.81 110 TRP A O 1
ATOM 831 N N . LEU A 1 111 ? 3.446 -3.427 7.859 1.00 98.25 111 LEU A N 1
ATOM 832 C CA . LEU A 1 111 ? 2.924 -4.678 8.409 1.00 98.25 111 LEU A CA 1
ATOM 833 C C . LEU A 1 111 ? 3.067 -4.729 9.931 1.00 98.25 111 LEU A C 1
ATOM 835 O O . LEU A 1 111 ? 2.116 -5.093 10.622 1.00 98.25 111 LEU A O 1
ATOM 839 N N . TRP A 1 112 ? 4.194 -4.267 10.475 1.00 98.31 112 TRP A N 1
ATOM 840 C CA . TRP A 1 112 ? 4.371 -4.140 11.922 1.00 98.31 112 TRP A CA 1
ATOM 841 C C . TRP A 1 112 ? 3.333 -3.196 12.552 1.00 98.31 112 TRP A C 1
ATOM 843 O O . TRP A 1 112 ? 2.704 -3.535 13.560 1.00 98.31 112 TRP A O 1
ATOM 853 N N . ARG A 1 113 ? 3.076 -2.031 11.936 1.00 97.75 113 ARG A N 1
ATOM 854 C CA . ARG A 1 113 ? 2.016 -1.107 12.389 1.00 97.75 113 ARG A CA 1
ATOM 855 C C . ARG A 1 113 ? 0.626 -1.749 12.314 1.00 97.75 113 ARG A C 1
ATOM 857 O O . ARG A 1 113 ? -0.189 -1.530 13.211 1.00 97.75 113 ARG A O 1
ATOM 864 N N . ASN A 1 114 ? 0.365 -2.561 11.289 1.00 97.25 114 ASN A N 1
ATOM 865 C CA . ASN A 1 114 ? -0.883 -3.314 11.156 1.00 97.25 114 ASN A CA 1
ATOM 866 C C . ASN A 1 114 ? -1.046 -4.365 12.254 1.00 97.25 114 ASN A C 1
ATOM 868 O O . ASN A 1 114 ? -2.118 -4.446 12.850 1.00 97.25 114 ASN A O 1
ATOM 872 N N . GLY A 1 115 ? 0.015 -5.100 12.596 1.00 97.75 115 GLY A N 1
ATOM 873 C CA . GLY A 1 115 ? 0.003 -6.034 13.725 1.00 97.75 115 GLY A CA 1
ATOM 874 C C . GLY A 1 115 ? -0.355 -5.335 15.038 1.00 97.75 115 GLY A C 1
ATOM 875 O O . GLY A 1 115 ? -1.179 -5.826 15.812 1.00 97.75 115 GLY A O 1
ATOM 876 N N . ARG A 1 116 ? 0.164 -4.117 15.248 1.00 97.69 116 ARG A N 1
ATOM 877 C CA . ARG A 1 116 ? -0.238 -3.275 16.384 1.00 97.69 116 ARG A CA 1
ATOM 878 C C . ARG A 1 116 ? -1.713 -2.880 16.311 1.00 97.69 116 ARG A C 1
ATOM 880 O O . ARG A 1 116 ? -2.379 -2.933 17.342 1.00 97.69 116 ARG A O 1
ATOM 887 N N . LEU A 1 117 ? -2.243 -2.481 15.155 1.00 97.25 117 LEU A N 1
ATOM 888 C CA . LEU A 1 117 ? -3.674 -2.177 15.023 1.00 97.25 117 LEU A CA 1
ATOM 889 C C . LEU A 1 117 ? -4.540 -3.412 15.313 1.00 97.25 117 LEU A C 1
ATOM 891 O O . LEU A 1 117 ? -5.558 -3.292 15.983 1.00 97.25 117 LEU A O 1
ATOM 895 N N . LEU A 1 118 ? -4.141 -4.591 14.836 1.00 96.94 118 LEU A N 1
ATOM 896 C CA . LEU A 1 118 ? -4.899 -5.823 15.032 1.00 96.94 118 LEU A CA 1
ATOM 897 C C . LEU A 1 118 ? -4.961 -6.242 16.507 1.00 96.94 118 LEU A C 1
ATOM 899 O O . LEU A 1 118 ? -6.002 -6.721 16.962 1.00 96.94 118 LEU A O 1
ATOM 903 N N . ALA A 1 119 ? -3.862 -6.046 17.242 1.00 97.25 119 ALA A N 1
ATOM 904 C CA . ALA A 1 119 ? -3.787 -6.324 18.673 1.00 97.25 119 ALA A CA 1
ATOM 905 C C . ALA A 1 119 ? -4.650 -5.363 19.509 1.00 97.25 119 ALA A C 1
ATOM 907 O O . ALA A 1 119 ? -5.259 -5.785 20.487 1.00 97.25 119 ALA A O 1
ATOM 908 N N . ASP A 1 120 ? -4.716 -4.088 19.120 1.00 96.75 120 ASP A N 1
ATOM 909 C CA . ASP A 1 120 ? -5.466 -3.049 19.835 1.00 96.75 120 ASP A CA 1
ATOM 910 C C . ASP A 1 120 ? -6.050 -2.019 18.838 1.00 96.75 120 ASP A C 1
ATOM 912 O O . ASP A 1 120 ? -5.386 -1.035 18.485 1.00 96.75 120 ASP A O 1
ATOM 916 N N . PRO A 1 121 ? -7.275 -2.264 18.324 1.00 95.50 121 PRO A N 1
ATOM 917 C CA . PRO A 1 121 ? -7.877 -1.477 17.246 1.00 95.50 121 PRO A CA 1
ATOM 918 C C . PRO A 1 121 ? -8.367 -0.086 17.686 1.00 95.50 121 PRO A C 1
ATOM 920 O O . PRO A 1 121 ? -9.564 0.155 17.843 1.00 95.50 121 PRO A O 1
ATOM 923 N N . THR A 1 122 ? -7.436 0.852 17.853 1.00 95.75 122 THR A N 1
ATOM 924 C CA . THR A 1 122 ? -7.718 2.237 18.270 1.00 95.75 122 THR A CA 1
ATOM 925 C C . THR A 1 122 ? -7.707 3.232 17.101 1.00 95.75 122 THR A C 1
ATOM 927 O O . THR A 1 122 ? -6.951 3.047 16.139 1.00 95.75 122 THR A O 1
ATOM 930 N N . PRO A 1 123 ? -8.461 4.350 17.192 1.00 94.38 123 PRO A N 1
ATOM 931 C CA . PRO A 1 123 ? -8.431 5.416 16.184 1.00 94.38 123 PRO A CA 1
ATOM 932 C C . PRO A 1 123 ? -7.031 6.000 15.952 1.00 94.38 123 PRO A C 1
ATOM 934 O O . PRO A 1 123 ? -6.672 6.316 14.821 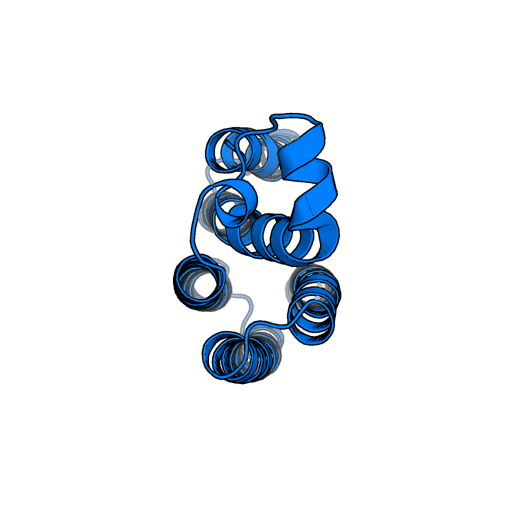1.00 94.38 123 PRO A O 1
ATOM 937 N N . LEU A 1 124 ? -6.200 6.085 16.999 1.00 95.75 124 LEU A N 1
ATOM 938 C CA . LEU A 1 124 ? -4.818 6.567 16.894 1.00 95.75 124 LEU A CA 1
ATOM 939 C C . LEU A 1 124 ? -3.943 5.645 16.031 1.00 95.75 124 LEU A C 1
ATOM 941 O O . LEU A 1 124 ? -3.181 6.123 15.188 1.00 95.75 124 LEU A O 1
ATOM 945 N N . ARG A 1 125 ? -4.067 4.321 16.195 1.00 96.75 125 ARG A N 1
ATOM 946 C CA . ARG A 1 125 ? -3.336 3.352 15.361 1.00 96.75 125 ARG A CA 1
ATOM 947 C C . ARG A 1 125 ? -3.860 3.345 13.925 1.00 96.75 125 ARG A C 1
ATOM 949 O O . ARG A 1 125 ? -3.055 3.288 12.998 1.00 96.75 125 ARG A O 1
ATOM 956 N N . ALA A 1 126 ? -5.173 3.486 13.737 1.00 96.81 126 ALA A N 1
ATOM 957 C CA . ALA A 1 126 ? -5.778 3.621 12.412 1.00 96.81 126 ALA A CA 1
ATOM 958 C C . ALA A 1 126 ? -5.274 4.881 11.683 1.00 96.81 126 ALA A C 1
ATOM 960 O O . ALA A 1 126 ? -4.832 4.791 10.539 1.00 96.81 126 ALA A O 1
ATOM 961 N N . ARG A 1 127 ? -5.211 6.029 12.376 1.00 96.69 127 ARG A N 1
ATOM 962 C CA . ARG A 1 127 ? -4.615 7.271 11.856 1.00 96.69 127 ARG A CA 1
ATOM 963 C C . ARG A 1 127 ? -3.149 7.088 11.468 1.00 96.69 127 ARG A C 1
ATOM 965 O O . ARG A 1 127 ? -2.729 7.561 10.416 1.00 96.69 127 ARG A O 1
ATOM 972 N N . SER A 1 128 ? -2.370 6.403 12.305 1.00 96.12 128 SER A N 1
ATOM 973 C CA . SER A 1 128 ? -0.960 6.115 12.020 1.00 96.12 128 SER A CA 1
ATOM 974 C C . SER A 1 128 ? -0.785 5.288 10.743 1.00 96.12 128 SER A C 1
ATOM 976 O O . SER A 1 128 ? 0.119 5.574 9.958 1.00 96.12 128 SER A O 1
ATOM 978 N N . LEU A 1 129 ? -1.656 4.301 10.503 1.00 96.75 129 LEU A N 1
ATOM 979 C CA . LEU A 1 129 ? -1.656 3.511 9.268 1.00 96.75 129 LEU A CA 1
ATOM 980 C C . LEU A 1 129 ? -2.087 4.320 8.050 1.00 96.75 129 LEU A C 1
ATOM 982 O O . LEU A 1 129 ? -1.433 4.222 7.016 1.00 96.75 129 LEU A O 1
ATOM 986 N N . PHE A 1 130 ? -3.130 5.138 8.186 1.00 97.31 130 PHE A N 1
ATOM 987 C CA . PHE A 1 130 ? -3.588 6.028 7.124 1.00 97.31 130 PHE A CA 1
ATOM 988 C C . PHE A 1 130 ? -2.463 6.963 6.669 1.00 97.31 130 PHE A C 1
ATOM 990 O O . PHE A 1 130 ? -2.103 6.981 5.493 1.00 97.31 130 PHE A O 1
ATOM 997 N N . MET A 1 131 ? -1.827 7.665 7.610 1.00 97.62 131 MET A N 1
ATOM 998 C CA . MET A 1 131 ? -0.720 8.571 7.293 1.00 97.62 131 MET A CA 1
ATOM 999 C C . MET A 1 131 ? 0.482 7.825 6.711 1.00 97.62 131 MET A C 1
ATOM 1001 O O . MET A 1 131 ? 1.078 8.283 5.739 1.00 97.62 131 MET A O 1
ATOM 1005 N N . PHE A 1 132 ? 0.814 6.650 7.256 1.00 97.75 132 PHE A N 1
ATOM 1006 C CA . PHE A 1 132 ? 1.902 5.840 6.716 1.00 97.75 132 PHE A CA 1
ATOM 1007 C C . PHE A 1 132 ? 1.617 5.356 5.292 1.00 97.75 132 PHE A C 1
ATOM 1009 O O . PHE A 1 132 ? 2.530 5.341 4.479 1.00 97.75 132 PHE A O 1
ATOM 1016 N N . SER A 1 133 ? 0.368 5.018 4.960 1.00 97.62 133 SER A N 1
ATOM 1017 C CA . SER A 1 133 ? 0.002 4.582 3.606 1.00 97.62 133 SER A CA 1
ATOM 1018 C C . SER A 1 133 ? 0.214 5.672 2.545 1.00 97.62 133 SER A C 1
ATOM 1020 O O . SER A 1 133 ? 0.591 5.345 1.422 1.00 97.62 133 SER A O 1
ATOM 1022 N N . ASN A 1 134 ? 0.047 6.951 2.911 1.00 96.94 134 ASN A N 1
ATOM 10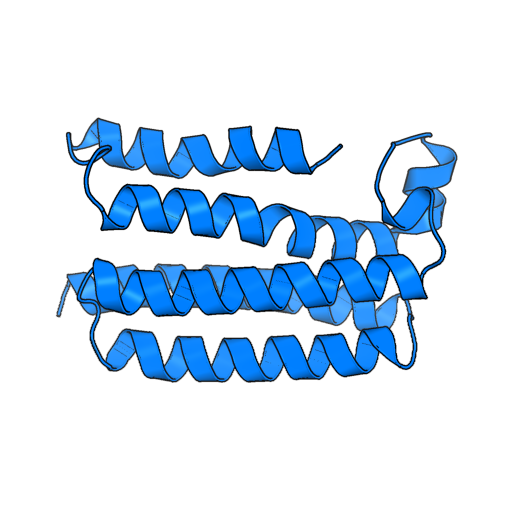23 C CA . ASN A 1 134 ? 0.353 8.092 2.040 1.00 96.94 134 ASN A CA 1
ATOM 1024 C C . ASN A 1 134 ? 1.860 8.230 1.820 1.00 96.94 134 ASN A C 1
ATOM 1026 O O . ASN A 1 134 ? 2.312 8.355 0.686 1.00 96.94 134 ASN A O 1
ATOM 1030 N N . ILE A 1 135 ? 2.639 8.163 2.906 1.00 97.62 135 ILE A N 1
ATOM 1031 C CA . ILE A 1 135 ? 4.106 8.214 2.842 1.00 97.62 135 ILE A CA 1
ATOM 1032 C C . ILE A 1 135 ? 4.640 7.042 2.014 1.00 97.62 135 ILE A C 1
ATOM 1034 O O . ILE A 1 135 ? 5.525 7.235 1.188 1.00 97.62 135 ILE A O 1
ATOM 1038 N N . TYR A 1 136 ? 4.080 5.846 2.207 1.00 97.94 136 TYR A N 1
ATOM 1039 C CA . TYR A 1 136 ? 4.430 4.645 1.459 1.00 97.94 136 TYR A CA 1
ATOM 1040 C C . TYR A 1 136 ? 4.222 4.843 -0.043 1.00 97.94 136 TYR A C 1
ATOM 1042 O O . TYR A 1 136 ? 5.155 4.633 -0.813 1.00 97.94 136 TYR A O 1
ATOM 1050 N N . LEU A 1 137 ? 3.028 5.284 -0.459 1.00 97.12 137 LEU A N 1
ATOM 1051 C CA . LEU A 1 137 ? 2.725 5.487 -1.876 1.00 97.12 137 LEU A CA 1
ATOM 1052 C C . LEU A 1 137 ? 3.581 6.608 -2.483 1.00 97.12 137 LEU A C 1
ATOM 1054 O O . LEU A 1 137 ? 4.120 6.438 -3.571 1.00 97.12 137 LEU A O 1
ATOM 1058 N N . MET A 1 138 ? 3.764 7.720 -1.767 1.00 97.81 138 MET A N 1
ATOM 1059 C CA . MET A 1 138 ? 4.633 8.818 -2.197 1.00 97.81 138 MET A CA 1
ATOM 1060 C C . MET A 1 138 ? 6.076 8.347 -2.407 1.00 97.81 138 MET A C 1
ATOM 1062 O O . MET A 1 138 ? 6.651 8.589 -3.465 1.00 97.81 138 MET A O 1
ATOM 1066 N N . ALA A 1 139 ? 6.655 7.652 -1.424 1.00 98.06 139 ALA A N 1
ATOM 1067 C CA . ALA A 1 139 ? 8.013 7.129 -1.519 1.00 98.06 139 ALA A CA 1
ATOM 1068 C C . ALA A 1 139 ? 8.146 6.124 -2.669 1.00 98.06 139 ALA A C 1
ATOM 1070 O O . ALA A 1 139 ? 9.095 6.208 -3.441 1.00 98.06 139 ALA A O 1
ATOM 1071 N N . LEU A 1 140 ? 7.175 5.219 -2.820 1.00 97.69 140 LEU A N 1
ATOM 1072 C CA . LEU A 1 140 ? 7.141 4.243 -3.905 1.00 97.69 140 LEU A CA 1
ATOM 1073 C C . LEU A 1 140 ? 7.161 4.928 -5.277 1.00 97.69 140 LEU A C 1
ATOM 1075 O O . LEU A 1 140 ? 7.984 4.571 -6.114 1.00 97.69 140 LEU A O 1
ATOM 1079 N N . LEU A 1 141 ? 6.309 5.933 -5.500 1.00 96.94 141 LEU A N 1
ATOM 1080 C CA . LEU A 1 141 ? 6.259 6.663 -6.772 1.00 96.94 141 LEU A CA 1
ATOM 1081 C C . LEU A 1 141 ? 7.555 7.441 -7.044 1.00 96.94 141 LEU A C 1
ATOM 1083 O O . LEU A 1 141 ? 8.061 7.409 -8.162 1.00 96.94 141 LEU A O 1
ATOM 1087 N N . LEU A 1 142 ? 8.130 8.092 -6.028 1.00 97.94 142 LEU A N 1
ATOM 1088 C CA . LEU A 1 142 ? 9.412 8.793 -6.166 1.00 97.94 142 LEU A CA 1
ATOM 1089 C C . LEU A 1 142 ? 10.562 7.837 -6.498 1.00 97.94 142 LEU A C 1
ATOM 1091 O O . LEU A 1 142 ? 11.412 8.171 -7.319 1.00 97.94 142 LEU A O 1
ATOM 1095 N N . LEU A 1 143 ? 10.580 6.649 -5.891 1.00 97.94 143 LEU A N 1
ATOM 1096 C CA . LEU A 1 143 ? 11.579 5.623 -6.180 1.00 97.94 143 LEU A CA 1
ATOM 1097 C C . LEU A 1 143 ? 11.438 5.081 -7.602 1.00 97.94 143 LEU A C 1
ATOM 1099 O O . LEU A 1 143 ? 12.459 4.859 -8.246 1.00 97.94 143 LEU A O 1
ATOM 1103 N N . ILE A 1 144 ? 10.212 4.914 -8.115 1.00 96.69 144 ILE A N 1
ATOM 1104 C CA . ILE A 1 144 ? 9.995 4.582 -9.533 1.00 96.69 144 ILE A CA 1
ATOM 1105 C C . ILE A 1 144 ? 10.640 5.659 -10.405 1.00 96.69 144 ILE A C 1
ATOM 1107 O O . ILE A 1 144 ? 11.520 5.334 -11.192 1.00 96.69 144 ILE A O 1
ATOM 1111 N N . CYS A 1 145 ? 10.287 6.935 -10.213 1.00 95.75 145 CYS A N 1
ATOM 1112 C CA . CYS A 1 145 ? 10.856 8.027 -11.007 1.00 95.75 145 CYS A CA 1
ATOM 1113 C C . CYS A 1 145 ? 12.390 8.052 -10.939 1.00 95.75 145 CYS A C 1
ATOM 1115 O O . CYS A 1 145 ? 13.050 8.123 -11.972 1.00 95.75 145 CYS A O 1
ATOM 1117 N N . LEU A 1 146 ? 12.958 7.954 -9.734 1.00 96.31 146 LEU A N 1
ATOM 1118 C CA . LEU A 1 146 ? 14.405 7.970 -9.525 1.00 96.31 146 LEU A CA 1
ATOM 1119 C C . LEU A 1 146 ? 15.097 6.813 -10.253 1.00 96.31 146 LEU A C 1
ATOM 1121 O O . LEU A 1 146 ? 16.069 7.034 -10.964 1.00 96.31 146 LEU A O 1
ATOM 1125 N N . THR A 1 147 ? 14.592 5.591 -10.091 1.00 94.44 147 THR A N 1
ATOM 1126 C CA . THR A 1 147 ? 15.205 4.394 -10.688 1.00 94.44 147 THR A CA 1
ATOM 1127 C C . THR A 1 147 ? 15.026 4.307 -12.195 1.00 94.44 147 THR A C 1
ATOM 1129 O O . THR A 1 147 ? 15.838 3.670 -12.844 1.00 94.44 147 THR A O 1
ATOM 1132 N N . THR A 1 148 ? 14.015 4.962 -12.769 1.00 89.44 148 THR A N 1
ATOM 1133 C CA . THR A 1 148 ? 13.858 5.037 -14.231 1.00 89.44 148 THR A CA 1
ATOM 1134 C C . THR A 1 148 ? 14.765 6.066 -14.907 1.00 89.44 148 THR A C 1
ATOM 1136 O O . THR A 1 148 ? 14.900 6.033 -16.126 1.00 89.44 148 THR A O 1
ATOM 1139 N N . ILE A 1 149 ? 15.334 7.009 -14.147 1.00 90.69 149 ILE A N 1
ATOM 1140 C CA . ILE A 1 149 ? 16.213 8.069 -14.672 1.00 90.69 149 ILE A CA 1
ATOM 1141 C C . ILE A 1 149 ? 17.697 7.676 -14.571 1.00 90.69 149 ILE A C 1
ATOM 1143 O O . ILE A 1 149 ? 18.513 8.191 -15.335 1.00 90.69 149 ILE A O 1
ATOM 1147 N N . LEU A 1 150 ? 18.038 6.806 -13.617 1.00 86.44 150 LEU A N 1
ATOM 1148 C CA . LEU A 1 150 ? 19.390 6.288 -13.380 1.00 86.44 150 LEU A CA 1
ATOM 1149 C C . LEU A 1 150 ? 19.685 5.070 -14.259 1.00 86.44 150 LEU A C 1
ATOM 1151 O O . LEU A 1 150 ? 20.847 4.968 -14.711 1.00 86.44 150 LEU A O 1
#

pLDDT: mean 95.13, std 4.28, range [73.69, 98.56]

Radius of gyration: 15.88 Å; chains: 1; bounding box: 45×18×46 Å